Protein AF-A0ABC9Z6A8-F1 (afdb_monomer)

Mean predicted aligned error: 6.24 Å

InterPro domains:
  IPR003514 Microviridae F protein [PF02305] (2-84)
  IPR016184 Capsid/spike protein, ssDNA virus [SSF88645] (2-84)
  IPR037002 Microviridae F protein superfamily [G3DSA:2.60.169.10] (1-84)

Radius of gyration: 19.2 Å; Cα contacts (8 Å, |Δi|>4): 12; chains: 1; bounding box: 43×31×54 Å

Foldseek 3Di:
DDPPPPVDDDDDDDPDDDFDDDDDPPDDDDGDDDDDDPPDDDDDDDDDDDDDDDDPDDDPDDDDDDDDDDDDPVCNVCPCVVVD

Structure (mmCIF, N/CA/C/O backbone):
data_AF-A0ABC9Z6A8-F1
#
_entry.id   AF-A0ABC9Z6A8-F1
#
loop_
_atom_site.group_PDB
_atom_site.id
_atom_site.type_symbol
_atom_site.label_atom_id
_atom_site.label_alt_id
_atom_site.label_comp_id
_atom_site.label_asym_id
_atom_site.label_entity_id
_atom_site.label_seq_id
_atom_site.pdbx_PDB_ins_code
_atom_site.Cartn_x
_atom_site.Cartn_y
_atom_site.Cartn_z
_atom_site.occupancy
_atom_site.B_iso_or_equiv
_atom_site.auth_seq_id
_atom_site.auth_comp_id
_atom_site.auth_asym_id
_atom_site.auth_atom_id
_atom_site.pdbx_PDB_model_num
ATOM 1 N N . MET A 1 1 ? 0.751 -7.158 -29.381 1.00 38.09 1 MET A N 1
ATOM 2 C CA . MET A 1 1 ? 1.647 -7.086 -28.208 1.00 38.09 1 MET A CA 1
ATOM 3 C C . MET A 1 1 ? 2.901 -7.870 -28.545 1.00 38.09 1 MET A C 1
ATOM 5 O O . MET A 1 1 ? 2.790 -9.050 -28.842 1.00 38.09 1 MET A O 1
ATOM 9 N N . SER A 1 2 ? 4.055 -7.213 -28.644 1.00 48.88 2 SER A N 1
ATOM 10 C CA . SER A 1 2 ? 5.313 -7.867 -29.013 1.00 48.88 2 SER A CA 1
ATOM 11 C C . SER A 1 2 ? 5.902 -8.582 -27.797 1.00 48.88 2 SER A C 1
ATOM 13 O O . SER A 1 2 ? 6.449 -7.933 -26.907 1.00 48.88 2 SER A O 1
ATOM 15 N N . ASN A 1 3 ? 5.796 -9.912 -27.769 1.00 54.81 3 ASN A N 1
ATOM 16 C CA . ASN A 1 3 ? 6.572 -10.758 -26.866 1.00 54.81 3 ASN A CA 1
ATOM 17 C C . ASN A 1 3 ? 8.038 -10.718 -27.306 1.00 54.81 3 ASN A C 1
ATOM 19 O O . ASN A 1 3 ? 8.476 -11.531 -28.118 1.00 54.81 3 ASN A O 1
ATOM 23 N N . ILE A 1 4 ? 8.805 -9.774 -26.767 1.00 61.00 4 ILE A N 1
ATOM 24 C CA . ILE A 1 4 ? 10.257 -9.925 -26.721 1.00 61.00 4 ILE A CA 1
ATOM 25 C C . ILE A 1 4 ? 10.513 -10.976 -25.638 1.00 61.00 4 ILE A C 1
ATOM 27 O O . ILE A 1 4 ? 10.628 -10.660 -24.456 1.00 61.00 4 ILE A O 1
ATOM 31 N N . GLN A 1 5 ? 10.518 -12.250 -26.034 1.00 58.25 5 GLN A N 1
ATOM 32 C CA . GLN A 1 5 ? 11.091 -13.311 -25.216 1.00 58.25 5 GLN A CA 1
ATOM 33 C C . GLN A 1 5 ? 12.602 -13.079 -25.194 1.00 58.25 5 GLN A C 1
ATOM 35 O O . GLN A 1 5 ? 13.325 -13.511 -26.090 1.00 58.25 5 GLN A O 1
ATOM 40 N N . THR A 1 6 ? 13.091 -12.349 -24.193 1.00 63.06 6 THR A N 1
ATOM 41 C CA . THR A 1 6 ? 14.498 -12.457 -23.820 1.00 63.06 6 THR A CA 1
ATOM 42 C C . THR A 1 6 ? 14.706 -13.901 -23.376 1.00 63.06 6 THR A C 1
ATOM 44 O O . THR A 1 6 ? 14.052 -14.362 -22.447 1.00 63.06 6 THR A O 1
ATOM 47 N N . GLY A 1 7 ? 15.559 -14.647 -24.080 1.00 60.09 7 GLY A N 1
ATOM 48 C CA . GLY A 1 7 ? 15.828 -16.071 -23.832 1.00 60.09 7 GLY A CA 1
ATOM 49 C C . GLY A 1 7 ? 16.548 -16.374 -22.510 1.00 60.09 7 GLY A C 1
ATOM 50 O O . GLY A 1 7 ? 17.270 -17.361 -22.434 1.00 60.09 7 GLY A O 1
ATOM 51 N N . ALA A 1 8 ? 16.401 -15.512 -21.501 1.00 70.50 8 ALA A N 1
ATOM 52 C CA . ALA A 1 8 ? 16.929 -15.700 -20.161 1.00 70.50 8 ALA A CA 1
ATOM 53 C C . ALA A 1 8 ? 15.889 -16.422 -19.295 1.00 70.50 8 ALA A C 1
ATOM 55 O O . ALA A 1 8 ? 14.706 -16.072 -19.297 1.00 70.50 8 ALA A O 1
ATOM 56 N N . GLU A 1 9 ? 16.343 -17.426 -18.552 1.00 81.69 9 GLU A N 1
ATOM 57 C CA . GLU A 1 9 ? 15.530 -18.128 -17.565 1.00 81.69 9 GLU A CA 1
ATOM 58 C C . GLU A 1 9 ? 15.020 -17.137 -16.507 1.00 81.69 9 GLU A C 1
ATOM 60 O O . GLU A 1 9 ? 15.791 -16.366 -15.932 1.00 81.69 9 GLU A O 1
ATOM 65 N N . ARG A 1 10 ? 13.703 -17.121 -16.279 1.00 86.50 10 ARG A N 1
ATOM 66 C CA . ARG A 1 10 ? 13.072 -16.287 -15.253 1.00 86.50 10 ARG A CA 1
ATOM 67 C C . ARG A 1 10 ? 12.962 -17.095 -13.971 1.00 86.50 10 ARG A C 1
ATOM 69 O O . ARG A 1 10 ? 12.241 -18.088 -13.942 1.00 86.50 10 ARG A O 1
ATOM 76 N N . MET A 1 11 ? 13.642 -16.649 -12.921 1.00 91.44 11 MET A N 1
ATOM 77 C CA . MET A 1 11 ? 13.547 -17.261 -11.599 1.00 91.44 11 MET A CA 1
ATOM 78 C C . MET A 1 11 ? 12.630 -16.434 -10.690 1.00 91.44 11 MET A C 1
ATOM 80 O O . MET A 1 11 ? 12.700 -15.204 -10.724 1.00 91.44 11 MET A O 1
ATOM 84 N N . PRO A 1 12 ? 11.766 -17.074 -9.883 1.00 94.19 12 PRO A N 1
ATOM 85 C CA . PRO A 1 12 ? 10.970 -16.361 -8.897 1.00 94.19 12 PRO A CA 1
ATOM 86 C C . PRO A 1 12 ? 11.866 -15.848 -7.764 1.00 94.19 12 PRO A C 1
ATOM 88 O O . PRO A 1 12 ? 12.737 -16.562 -7.266 1.00 94.19 12 PRO A O 1
ATOM 91 N N . HIS A 1 13 ? 11.614 -14.613 -7.337 1.00 94.19 13 HIS A N 1
ATOM 92 C CA . HIS A 1 13 ? 12.251 -14.004 -6.174 1.00 94.19 13 HIS A CA 1
ATOM 93 C C . HIS A 1 13 ? 11.196 -13.774 -5.091 1.00 94.19 13 HIS A C 1
ATOM 95 O O . HIS A 1 13 ? 10.238 -13.038 -5.316 1.00 94.19 13 HIS A O 1
ATOM 101 N N . ASP A 1 14 ? 11.367 -14.403 -3.926 1.00 96.44 14 ASP A N 1
ATOM 102 C CA . ASP A 1 14 ? 10.491 -14.181 -2.774 1.00 96.44 14 ASP A CA 1
ATOM 103 C C . ASP A 1 14 ? 10.896 -12.896 -2.041 1.00 96.44 14 ASP A C 1
ATOM 105 O O . ASP A 1 14 ? 12.014 -12.773 -1.535 1.00 96.44 14 ASP A O 1
ATOM 109 N N . LEU A 1 15 ? 9.975 -11.933 -2.014 1.00 96.81 15 LEU A N 1
ATOM 110 C CA . LEU A 1 15 ? 10.127 -10.624 -1.371 1.00 96.81 15 LEU A CA 1
ATOM 111 C C . LEU A 1 15 ? 9.131 -10.438 -0.210 1.00 96.81 15 LEU A C 1
ATOM 113 O O . LEU A 1 15 ? 8.848 -9.308 0.212 1.00 96.81 15 LEU A O 1
ATOM 117 N N . SER A 1 16 ? 8.573 -11.541 0.295 1.00 97.38 16 SER A N 1
ATOM 118 C CA . SER A 1 16 ? 7.599 -11.540 1.385 1.00 97.38 16 SER A CA 1
ATOM 119 C C . SER A 1 16 ? 8.177 -10.910 2.650 1.00 97.38 16 SER A C 1
ATOM 121 O O . SER A 1 16 ? 9.315 -11.162 3.045 1.00 97.38 16 SER A O 1
ATOM 123 N N . HIS A 1 17 ? 7.374 -10.082 3.315 1.00 96.31 17 HIS A N 1
ATOM 124 C CA . HIS A 1 17 ? 7.758 -9.420 4.558 1.00 96.31 17 HIS A CA 1
ATOM 125 C C . HIS A 1 17 ? 6.530 -9.098 5.416 1.00 96.31 17 HIS A C 1
ATOM 127 O O . HIS A 1 17 ? 5.401 -9.059 4.932 1.00 96.31 17 HIS A O 1
ATOM 133 N N . LEU A 1 18 ? 6.761 -8.848 6.708 1.00 96.88 18 LEU A N 1
ATOM 134 C CA . LEU A 1 18 ? 5.728 -8.401 7.643 1.00 96.88 18 LEU A CA 1
ATOM 135 C C . LEU A 1 18 ? 5.745 -6.875 7.782 1.00 96.88 18 LEU A C 1
ATOM 137 O O . LEU A 1 18 ? 6.812 -6.267 7.857 1.00 96.88 18 LEU A O 1
ATOM 141 N N . GLY A 1 19 ? 4.559 -6.271 7.881 1.00 94.69 19 GLY A N 1
ATOM 142 C CA . GLY A 1 19 ? 4.376 -4.843 8.142 1.00 94.69 19 GLY A CA 1
ATOM 143 C C . GLY A 1 19 ? 3.611 -4.601 9.442 1.00 94.69 19 GLY A C 1
ATOM 144 O O . GLY A 1 19 ? 2.500 -5.097 9.614 1.00 94.69 19 GLY A O 1
ATOM 145 N N . PHE A 1 20 ? 4.184 -3.806 10.347 1.00 96.88 20 PHE A N 1
ATOM 146 C CA . PHE A 1 20 ? 3.517 -3.335 11.564 1.00 96.88 20 PHE A CA 1
ATOM 147 C C . PHE A 1 20 ? 3.433 -1.815 11.517 1.00 96.88 20 PHE A C 1
ATOM 149 O O . PHE A 1 20 ? 4.449 -1.127 11.584 1.00 96.88 20 PHE A O 1
ATOM 156 N N . LEU A 1 21 ? 2.216 -1.297 11.365 1.00 95.88 21 LEU A N 1
ATOM 157 C CA . LEU A 1 21 ? 1.979 0.109 11.057 1.00 95.88 21 LEU A CA 1
ATOM 158 C C . LEU A 1 21 ? 0.970 0.720 12.021 1.00 95.88 21 LEU A C 1
ATOM 160 O O . LEU A 1 21 ? 0.037 0.064 12.483 1.00 95.88 21 LEU A O 1
ATOM 164 N N . ALA A 1 22 ? 1.143 2.012 12.272 1.00 95.75 22 ALA A N 1
ATOM 165 C CA . ALA A 1 22 ? 0.175 2.858 12.947 1.00 95.75 22 ALA A CA 1
ATOM 166 C C . ALA A 1 22 ? 0.076 4.184 12.189 1.00 95.75 22 ALA A C 1
ATOM 168 O O . ALA A 1 22 ? 1.066 4.688 11.661 1.00 95.75 22 ALA A O 1
ATOM 169 N N . GLY A 1 23 ? -1.125 4.747 12.137 1.00 95.06 23 GLY A N 1
ATOM 170 C CA . GLY A 1 23 ? -1.402 5.967 11.392 1.00 95.06 23 GLY A CA 1
ATOM 171 C C . GLY A 1 23 ? -2.520 6.779 12.026 1.00 95.06 23 GLY A C 1
ATOM 172 O O . GLY A 1 23 ? -3.035 6.448 13.094 1.00 95.06 23 GLY A O 1
ATOM 173 N N . GLN A 1 24 ? -2.886 7.864 11.353 1.00 95.25 24 GLN A N 1
ATOM 174 C CA . GLN A 1 24 ? -3.987 8.734 1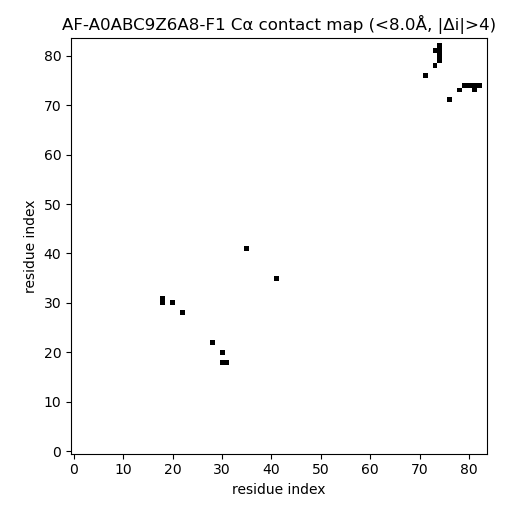1.754 1.00 95.25 24 GLN A CA 1
ATOM 175 C C . GLN A 1 24 ? -5.142 8.609 10.760 1.00 95.25 24 GLN A C 1
ATOM 177 O O . GLN A 1 24 ? -4.918 8.442 9.563 1.00 95.25 24 GLN A O 1
ATOM 182 N N . ILE A 1 25 ? -6.376 8.738 11.252 1.00 94.50 25 ILE A N 1
ATOM 183 C CA . ILE A 1 25 ? -7.569 8.796 10.399 1.00 94.50 25 ILE A CA 1
ATOM 184 C C . ILE A 1 25 ? -7.501 10.041 9.504 1.00 94.50 25 ILE A C 1
ATOM 186 O O . ILE A 1 25 ? -7.059 11.106 9.938 1.00 94.50 25 ILE A O 1
ATOM 190 N N . GLY A 1 26 ? -7.952 9.900 8.255 1.00 95.69 26 GLY A N 1
ATOM 191 C CA . GLY A 1 26 ? -8.012 10.997 7.286 1.00 95.69 26 GLY A CA 1
ATOM 192 C C . GLY A 1 26 ? -6.668 11.346 6.642 1.00 95.69 26 GLY A C 1
ATOM 193 O O . GLY A 1 26 ? -6.564 12.379 5.985 1.00 95.69 26 GLY A O 1
ATOM 194 N N . ARG A 1 27 ? -5.636 10.510 6.820 1.00 96.75 27 ARG A N 1
ATOM 195 C CA . ARG A 1 27 ? -4.344 10.645 6.137 1.00 96.75 27 ARG A CA 1
ATOM 196 C C . ARG A 1 27 ? -4.017 9.378 5.361 1.00 96.75 27 ARG A C 1
ATOM 198 O O . ARG A 1 27 ? -4.212 8.276 5.864 1.00 96.75 27 ARG A O 1
ATOM 205 N N . LEU A 1 28 ? -3.470 9.554 4.160 1.00 96.50 28 LEU A N 1
ATOM 206 C C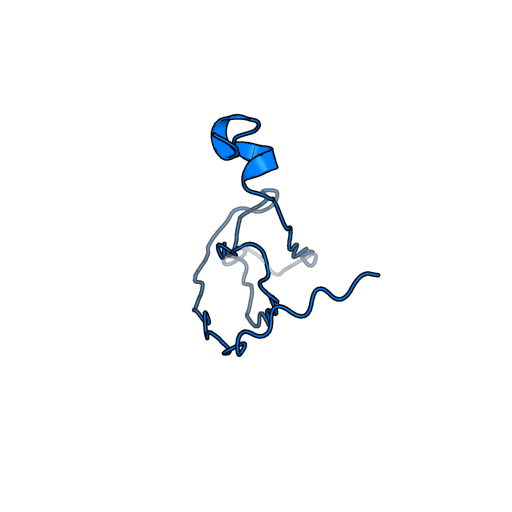A . LEU A 1 28 ? -2.907 8.453 3.389 1.00 96.50 28 LEU A CA 1
ATOM 207 C C . LEU A 1 28 ? -1.552 8.057 3.988 1.00 96.50 28 LEU A C 1
ATOM 209 O O . LEU A 1 28 ? -0.724 8.923 4.275 1.00 96.50 28 LEU A O 1
ATOM 213 N N . ILE A 1 29 ? -1.335 6.756 4.165 1.00 97.12 29 ILE A N 1
ATOM 214 C CA . ILE A 1 29 ? -0.065 6.190 4.624 1.00 97.12 29 ILE A CA 1
ATOM 215 C C . ILE A 1 29 ? 0.419 5.141 3.622 1.00 97.12 29 ILE A C 1
ATOM 217 O O . ILE A 1 29 ? -0.384 4.396 3.064 1.00 97.12 29 ILE A O 1
ATOM 221 N N . THR A 1 30 ? 1.731 5.069 3.405 1.00 96.38 30 THR A N 1
ATOM 222 C CA . THR A 1 30 ? 2.343 3.999 2.609 1.00 96.38 30 THR A CA 1
ATOM 223 C C . THR A 1 30 ? 2.527 2.767 3.486 1.00 96.38 30 THR A C 1
ATOM 225 O O . THR A 1 30 ? 3.160 2.855 4.536 1.00 96.38 30 THR A O 1
ATOM 228 N N . ILE A 1 31 ? 1.974 1.628 3.060 1.00 95.75 31 ILE A N 1
ATOM 229 C CA . ILE A 1 31 ? 2.065 0.363 3.806 1.00 95.75 31 ILE A CA 1
ATOM 230 C C . ILE A 1 31 ? 3.385 -0.354 3.520 1.00 95.75 31 ILE A C 1
ATOM 232 O O . ILE A 1 31 ? 4.072 -0.795 4.436 1.00 95.75 31 ILE A O 1
ATOM 236 N N . SER A 1 32 ? 3.735 -0.461 2.243 1.00 96.44 32 SER A N 1
ATOM 237 C CA . SER A 1 32 ? 4.965 -1.085 1.778 1.00 96.44 32 SER A CA 1
ATOM 238 C C . SER A 1 32 ? 5.385 -0.466 0.450 1.00 96.44 32 SER A C 1
ATOM 240 O O . SER A 1 32 ? 4.565 0.123 -0.260 1.00 96.44 32 SER A O 1
ATOM 242 N N . THR A 1 33 ? 6.666 -0.611 0.132 1.00 96.38 33 THR A N 1
ATOM 243 C CA . THR A 1 33 ? 7.251 -0.226 -1.148 1.00 96.38 33 THR A CA 1
ATOM 244 C C . THR A 1 33 ? 8.196 -1.33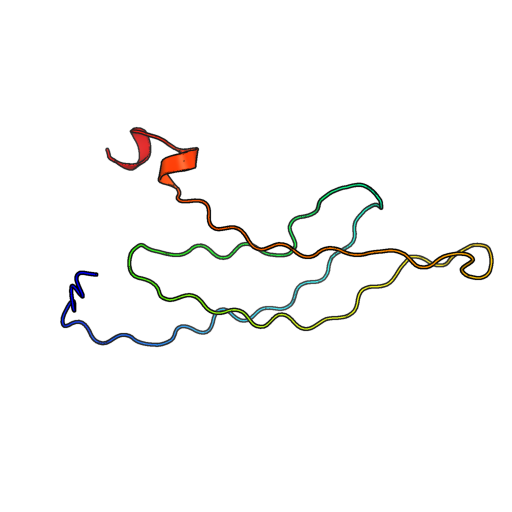4 -1.580 1.00 96.38 33 THR A C 1
ATOM 246 O O . THR A 1 33 ? 9.115 -1.685 -0.840 1.00 96.38 33 THR A O 1
ATOM 249 N N . THR A 1 34 ? 8.015 -1.846 -2.793 1.00 97.12 34 THR A N 1
ATOM 250 C CA . THR A 1 34 ? 8.915 -2.843 -3.376 1.00 97.12 34 THR A CA 1
ATOM 251 C C . THR A 1 34 ? 9.536 -2.267 -4.645 1.00 97.12 34 THR A C 1
ATOM 253 O O . THR A 1 34 ? 8.796 -1.915 -5.567 1.00 97.12 34 THR A O 1
ATOM 256 N N . PRO A 1 35 ? 10.870 -2.107 -4.711 1.00 97.00 35 PRO A N 1
ATOM 257 C CA . PRO A 1 35 ? 11.522 -1.698 -5.946 1.00 97.00 35 PRO A CA 1
ATOM 258 C C . PRO A 1 35 ? 11.432 -2.837 -6.966 1.00 97.00 35 PRO A C 1
ATOM 260 O O . PRO A 1 35 ? 11.648 -3.997 -6.626 1.00 97.00 35 PRO A O 1
ATOM 263 N N . VAL A 1 36 ? 11.135 -2.493 -8.217 1.00 96.19 36 VAL A N 1
ATOM 264 C CA . VAL A 1 36 ? 11.081 -3.437 -9.341 1.00 96.19 36 VAL A CA 1
ATOM 265 C C . VAL A 1 36 ? 11.990 -2.957 -10.464 1.00 96.19 36 VAL A C 1
ATOM 267 O O . VAL A 1 36 ? 12.208 -1.750 -10.628 1.00 96.19 36 VAL A O 1
ATOM 270 N N . ILE A 1 37 ? 12.516 -3.894 -11.244 1.00 95.25 37 ILE A N 1
ATOM 271 C CA . ILE A 1 37 ? 13.403 -3.627 -12.375 1.00 95.25 37 ILE A CA 1
ATOM 272 C C . ILE A 1 37 ? 12.631 -3.844 -13.684 1.00 95.25 37 ILE A C 1
ATOM 274 O O . ILE A 1 37 ? 11.621 -4.546 -13.758 1.00 95.25 37 ILE A O 1
ATOM 278 N N . ALA A 1 38 ? 13.071 -3.169 -14.747 1.00 94.31 38 ALA A N 1
ATOM 279 C CA . ALA A 1 38 ? 12.474 -3.320 -16.065 1.00 94.31 38 ALA A CA 1
ATOM 280 C C . ALA A 1 38 ? 12.522 -4.787 -16.525 1.00 94.31 38 ALA A C 1
ATOM 282 O O . ALA A 1 38 ? 13.590 -5.387 -16.610 1.00 94.31 38 ALA A O 1
ATOM 283 N N . GLY A 1 39 ? 11.355 -5.331 -16.873 1.00 92.12 39 GLY A N 1
ATOM 284 C CA . GLY A 1 39 ? 11.202 -6.718 -17.309 1.00 92.12 39 GLY A CA 1
ATOM 285 C C . GLY A 1 39 ? 10.627 -7.649 -16.243 1.00 92.12 39 GLY A C 1
ATOM 286 O O . GLY A 1 39 ? 10.204 -8.750 -16.610 1.00 92.12 39 GLY A O 1
ATOM 287 N N . ASP A 1 40 ? 10.540 -7.216 -14.985 1.00 93.94 40 ASP A N 1
ATOM 288 C CA . ASP A 1 40 ? 9.960 -8.015 -13.907 1.00 93.94 40 ASP A CA 1
ATOM 289 C C . ASP A 1 40 ? 8.458 -8.250 -14.105 1.00 93.94 40 ASP A C 1
ATOM 291 O O . ASP A 1 40 ? 7.720 -7.411 -14.629 1.00 93.94 40 ASP A O 1
ATOM 295 N N . SER A 1 41 ? 8.005 -9.419 -13.660 1.00 94.25 41 SER A N 1
ATOM 296 C CA . SER A 1 41 ? 6.595 -9.695 -13.390 1.00 94.25 41 SER A CA 1
ATOM 297 C C . SER A 1 41 ? 6.409 -9.616 -11.879 1.00 94.25 41 SER A C 1
ATOM 299 O O . SER A 1 41 ? 7.164 -10.252 -11.150 1.00 94.25 41 SER A O 1
ATOM 301 N N . PHE A 1 42 ? 5.445 -8.823 -11.413 1.00 95.50 42 PHE A N 1
ATOM 302 C CA . PHE A 1 42 ? 5.228 -8.576 -9.989 1.00 95.50 42 PHE A CA 1
ATOM 303 C C . PHE A 1 42 ? 3.829 -9.034 -9.574 1.00 95.50 42 PHE A C 1
ATOM 305 O O . PHE A 1 42 ? 2.842 -8.658 -10.208 1.00 95.50 42 PHE A O 1
ATOM 312 N N . GLU A 1 43 ? 3.761 -9.813 -8.498 1.00 95.88 43 GLU A N 1
ATOM 313 C CA . GLU A 1 43 ? 2.532 -10.285 -7.863 1.00 95.88 43 GLU A CA 1
ATOM 314 C C . GLU A 1 43 ? 2.645 -10.063 -6.351 1.00 95.88 43 GLU A C 1
ATOM 316 O O . GLU A 1 43 ? 3.723 -10.204 -5.775 1.00 95.88 43 GLU A O 1
ATOM 321 N N . MET A 1 44 ? 1.536 -9.687 -5.716 1.00 94.94 44 MET A N 1
ATOM 322 C CA . MET A 1 44 ? 1.470 -9.449 -4.279 1.00 94.94 44 MET A CA 1
ATOM 323 C C . MET A 1 44 ? 0.117 -9.908 -3.740 1.00 94.94 44 MET A C 1
ATOM 325 O O . MET A 1 44 ? -0.920 -9.428 -4.196 1.00 94.94 44 MET A O 1
ATOM 329 N N . ASP A 1 45 ? 0.153 -10.771 -2.727 1.00 96.38 45 ASP A N 1
ATOM 330 C CA . ASP A 1 45 ? -0.995 -11.121 -1.892 1.00 96.38 45 ASP A CA 1
ATOM 331 C C . ASP A 1 45 ? -0.762 -10.578 -0.476 1.00 96.38 45 ASP A C 1
ATOM 333 O O . ASP A 1 45 ? 0.189 -10.961 0.209 1.00 96.38 45 ASP A O 1
ATOM 337 N N . ALA A 1 46 ? -1.593 -9.623 -0.061 1.00 94.50 46 ALA A N 1
ATOM 338 C CA . ALA A 1 46 ? -1.457 -8.933 1.214 1.00 94.50 46 ALA A CA 1
ATOM 339 C C . ALA A 1 46 ? -2.609 -9.315 2.145 1.00 94.50 46 ALA A C 1
ATOM 341 O O . ALA A 1 46 ? -3.763 -8.948 1.920 1.00 94.50 46 ALA A O 1
ATOM 342 N N . VAL A 1 47 ? -2.274 -9.991 3.245 1.00 96.44 47 VAL A N 1
ATOM 343 C CA . VAL A 1 47 ? -3.230 -10.407 4.276 1.00 96.44 47 VAL A CA 1
ATOM 344 C C . VAL A 1 47 ? -2.850 -9.784 5.612 1.00 96.44 47 VAL A C 1
ATOM 346 O O . VAL A 1 47 ? -1.695 -9.823 6.035 1.00 96.44 47 VAL A O 1
ATOM 349 N N . GLY A 1 48 ? -3.832 -9.213 6.308 1.00 94.81 48 GLY A N 1
ATOM 350 C CA . GLY A 1 48 ? -3.602 -8.578 7.599 1.00 94.81 48 GLY A CA 1
ATOM 351 C C . GLY A 1 48 ? -4.882 -8.187 8.326 1.00 94.81 48 GLY A C 1
ATOM 352 O O . GLY A 1 48 ? -5.992 -8.429 7.858 1.00 94.81 48 GLY A O 1
ATOM 353 N N . ALA A 1 49 ? -4.711 -7.567 9.493 1.00 96.12 49 ALA A N 1
ATOM 354 C CA . ALA A 1 49 ? -5.801 -7.041 10.303 1.00 96.12 49 ALA A CA 1
ATOM 355 C C . ALA A 1 49 ? -5.543 -5.573 10.647 1.00 96.12 49 ALA A C 1
ATOM 357 O O . ALA A 1 49 ? -4.454 -5.210 11.091 1.00 96.12 49 ALA A O 1
ATOM 358 N N . LEU A 1 50 ? -6.573 -4.744 10.498 1.00 95.12 50 LEU A N 1
ATOM 359 C CA . LEU A 1 50 ? -6.550 -3.338 10.884 1.00 95.12 50 LEU A CA 1
ATOM 360 C C . LEU A 1 50 ? -7.355 -3.151 12.166 1.00 95.12 50 LEU A C 1
ATOM 362 O O . LEU A 1 50 ? -8.424 -3.736 12.336 1.00 95.12 50 LEU A O 1
ATOM 366 N N . ARG A 1 51 ? -6.825 -2.351 13.094 1.00 94.88 51 ARG A N 1
ATOM 367 C CA . ARG A 1 51 ? -7.462 -2.076 14.385 1.00 94.88 51 ARG A CA 1
ATOM 368 C C . ARG A 1 51 ? -7.439 -0.585 14.668 1.00 94.88 51 ARG A C 1
ATOM 370 O O . ARG A 1 51 ? -6.429 0.078 14.448 1.00 94.88 51 ARG A O 1
ATOM 377 N N . LEU A 1 52 ? -8.546 -0.082 15.201 1.00 94.81 52 LEU A N 1
ATOM 378 C CA . LEU A 1 52 ? -8.609 1.258 15.768 1.00 94.81 52 LEU A CA 1
ATOM 379 C C . LEU A 1 52 ? -8.059 1.242 17.195 1.00 94.81 52 LEU A C 1
ATOM 381 O O . LEU A 1 52 ? -8.113 0.226 17.893 1.00 94.81 52 LEU A O 1
ATOM 385 N N . SER A 1 53 ? -7.537 2.385 17.633 1.00 95.38 53 SER A N 1
ATOM 386 C CA . SER A 1 53 ? -7.217 2.582 19.042 1.00 95.38 53 SER A CA 1
ATOM 387 C C . SER A 1 53 ? -8.491 2.473 19.898 1.00 95.38 53 SER A C 1
ATOM 389 O O . SER A 1 53 ? -9.596 2.703 19.393 1.00 95.38 53 SER A O 1
ATOM 391 N N . PRO A 1 54 ? -8.372 2.117 21.191 1.00 95.88 54 PRO A N 1
ATOM 392 C CA . PRO A 1 54 ? -9.530 1.992 22.068 1.00 95.88 54 PRO A CA 1
ATOM 393 C C . PRO A 1 54 ? -10.401 3.254 22.058 1.00 95.88 54 PRO A C 1
ATOM 395 O O . PRO A 1 54 ? -9.922 4.365 22.303 1.00 95.88 54 PRO A O 1
ATOM 398 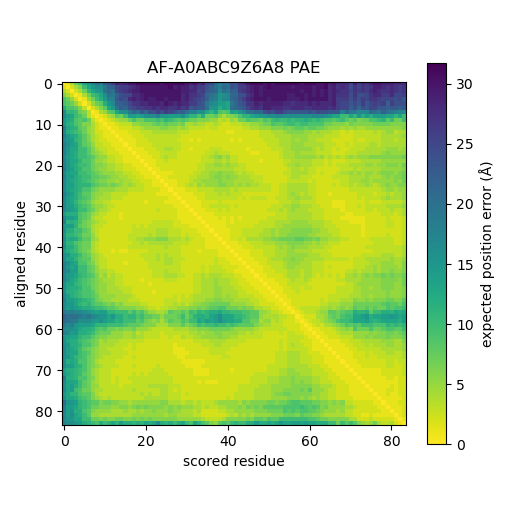N N . LEU A 1 55 ? -11.695 3.079 21.788 1.00 94.88 55 LEU A N 1
ATOM 399 C CA . LEU A 1 55 ? -12.668 4.165 21.787 1.00 94.88 55 LEU A CA 1
ATOM 400 C C . LEU A 1 55 ? -13.189 4.418 23.206 1.00 94.88 55 LEU A C 1
ATOM 402 O O . LEU A 1 55 ? -13.303 3.510 24.024 1.00 94.88 55 LEU A O 1
ATOM 406 N N . ARG A 1 56 ? -13.567 5.668 23.499 1.00 95.69 56 A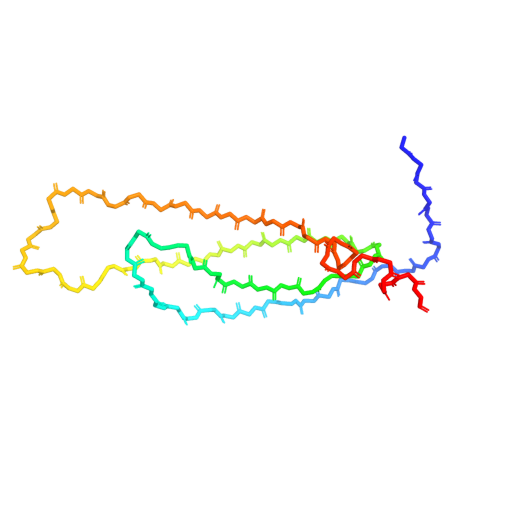RG A N 1
ATOM 407 C CA . ARG A 1 56 ? -14.140 6.046 24.808 1.00 95.69 56 ARG A CA 1
ATOM 408 C C . ARG A 1 56 ? -15.544 5.472 25.051 1.00 95.69 56 ARG A C 1
ATOM 410 O O . ARG A 1 56 ? -16.026 5.502 26.177 1.00 95.69 56 ARG A O 1
ATOM 417 N N . ARG A 1 57 ? -16.224 5.040 23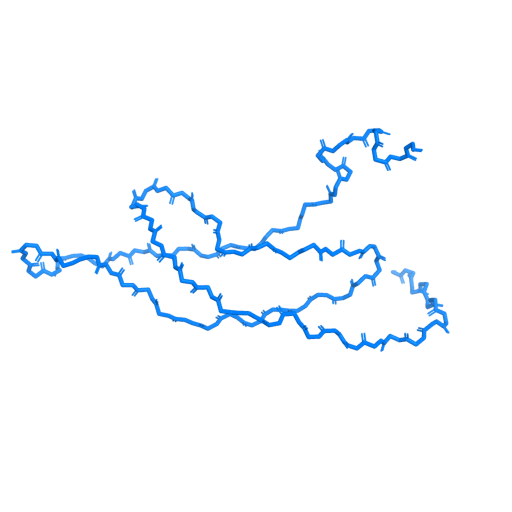.988 1.00 94.06 57 ARG A N 1
ATOM 418 C CA . ARG A 1 57 ? -17.588 4.489 23.946 1.00 94.06 57 ARG A CA 1
ATOM 419 C C . ARG A 1 57 ? -17.637 3.406 22.862 1.00 94.06 57 ARG A C 1
ATOM 421 O O . ARG A 1 57 ? -16.673 3.259 22.115 1.00 94.06 57 ARG A O 1
ATOM 428 N N . GLY A 1 58 ? -18.751 2.681 22.763 1.00 91.19 58 GLY A N 1
ATOM 429 C CA . GLY A 1 58 ? -18.980 1.742 21.662 1.00 91.19 58 GLY A CA 1
ATOM 430 C C . GLY A 1 58 ? -18.863 2.414 20.289 1.00 91.19 58 GLY A C 1
ATOM 431 O O . GLY A 1 58 ? -19.108 3.617 20.156 1.00 91.19 58 GLY A O 1
ATOM 432 N N . LEU A 1 59 ? -18.469 1.633 19.281 1.00 90.38 59 LEU A N 1
ATOM 433 C CA . 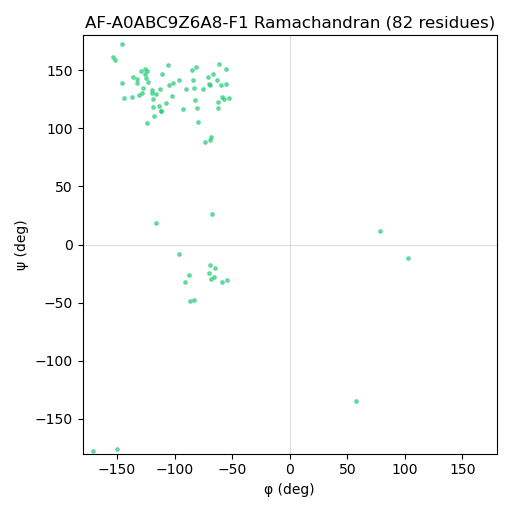LEU A 1 59 ? -18.416 2.089 17.895 1.00 90.38 59 LEU A CA 1
ATOM 434 C C . LEU A 1 59 ? -19.832 2.464 17.444 1.00 90.38 59 LEU A C 1
ATOM 436 O O . LEU A 1 59 ? -20.746 1.651 17.536 1.00 90.38 59 LEU A O 1
ATOM 440 N N . ALA A 1 60 ? -20.014 3.707 17.005 1.00 93.81 60 ALA A N 1
ATOM 441 C CA . ALA A 1 60 ? -21.311 4.185 16.532 1.00 93.81 60 ALA A CA 1
ATOM 442 C C . ALA A 1 60 ? -21.488 3.987 15.020 1.00 93.81 60 ALA A C 1
ATOM 444 O O . ALA A 1 60 ? -22.607 3.804 14.555 1.00 93.81 60 ALA A O 1
ATOM 445 N N . ILE A 1 61 ? -20.390 4.074 14.264 1.00 94.69 61 ILE A N 1
ATOM 446 C CA . ILE A 1 61 ? -20.347 3.986 12.802 1.00 94.69 61 ILE A CA 1
ATOM 447 C C . ILE A 1 61 ? -19.042 3.285 12.422 1.00 94.69 61 ILE A C 1
ATOM 449 O O . ILE A 1 61 ? -18.001 3.579 13.016 1.00 94.69 61 ILE A O 1
ATOM 453 N N . ASP A 1 62 ? -19.098 2.397 11.433 1.00 94.12 62 ASP A N 1
ATOM 454 C CA . ASP A 1 62 ? -17.928 1.687 10.922 1.00 94.12 62 ASP A CA 1
ATOM 455 C C . ASP A 1 62 ? -16.998 2.613 10.127 1.00 94.12 62 ASP A C 1
ATOM 457 O O . ASP A 1 62 ? -17.433 3.512 9.405 1.00 94.12 62 ASP A O 1
ATOM 461 N N . SER A 1 63 ? -15.689 2.385 10.243 1.00 93.12 63 SER A N 1
ATOM 462 C CA . SER A 1 63 ? -14.695 3.067 9.415 1.00 93.12 63 SER A CA 1
ATOM 463 C C . SER A 1 63 ? -14.548 2.369 8.067 1.00 93.12 63 SER A C 1
ATOM 465 O O . SER A 1 63 ? -14.362 1.153 8.026 1.00 93.12 63 SER A O 1
ATOM 467 N N . THR A 1 64 ? -14.525 3.137 6.982 1.00 94.56 64 THR A N 1
ATOM 468 C CA . THR A 1 64 ? -14.134 2.642 5.660 1.00 94.56 64 THR A CA 1
ATOM 469 C C . THR A 1 64 ? -12.615 2.664 5.518 1.00 94.56 64 THR A C 1
ATOM 471 O O . THR A 1 64 ? -11.950 3.591 5.987 1.00 94.56 64 THR A O 1
ATOM 474 N N . VAL A 1 65 ? -12.061 1.642 4.873 1.00 94.75 65 VAL A N 1
ATOM 475 C CA . VAL A 1 65 ? -10.633 1.551 4.567 1.00 94.75 65 VAL A CA 1
ATOM 476 C C . VAL A 1 65 ? -10.480 1.264 3.085 1.00 94.75 65 VAL A C 1
ATOM 478 O O . VAL A 1 65 ? -11.061 0.305 2.586 1.00 94.75 65 VAL A O 1
ATOM 481 N N . ASP A 1 66 ? -9.636 2.050 2.425 1.00 96.75 66 ASP A N 1
ATOM 482 C CA . ASP A 1 66 ? -9.241 1.839 1.041 1.00 96.75 66 ASP A CA 1
ATOM 483 C C . ASP A 1 66 ? -7.756 1.469 0.978 1.00 96.75 66 ASP A C 1
ATOM 485 O O . ASP A 1 66 ? -6.912 2.103 1.620 1.00 96.75 66 ASP A O 1
ATOM 489 N N . ILE A 1 67 ? -7.436 0.435 0.203 1.00 95.88 67 ILE A N 1
ATOM 490 C CA . ILE A 1 67 ? -6.066 -0.028 -0.031 1.00 95.88 67 ILE A CA 1
ATOM 491 C C . ILE A 1 67 ? -5.765 0.161 -1.511 1.00 95.88 67 ILE A C 1
ATOM 493 O O . ILE A 1 67 ? -6.526 -0.278 -2.371 1.00 95.88 67 ILE A O 1
ATOM 497 N N . PHE A 1 68 ? -4.638 0.806 -1.801 1.00 96.62 68 PHE A N 1
ATOM 498 C CA . PHE A 1 68 ? -4.218 1.104 -3.163 1.00 96.62 68 PHE A CA 1
ATOM 499 C C . PHE A 1 68 ? -2.828 0.545 -3.441 1.00 96.62 68 PHE A C 1
ATOM 501 O O . PHE A 1 68 ? -1.966 0.494 -2.563 1.00 96.62 68 PHE A O 1
ATOM 508 N N . THR A 1 69 ? -2.593 0.180 -4.696 1.00 96.69 69 THR A N 1
ATOM 509 C CA . THR A 1 69 ? -1.276 -0.208 -5.200 1.00 96.69 69 THR A CA 1
ATOM 510 C C . THR A 1 69 ? -1.018 0.558 -6.485 1.00 96.69 69 THR A C 1
ATOM 512 O O . THR A 1 69 ? -1.854 0.576 -7.386 1.00 96.69 69 THR A O 1
ATOM 515 N N . PHE A 1 70 ? 0.134 1.219 -6.555 1.00 97.38 70 PHE A N 1
ATOM 516 C CA . PHE A 1 70 ? 0.520 2.049 -7.688 1.00 97.38 70 PHE A CA 1
ATOM 517 C C . PHE A 1 70 ? 1.882 1.615 -8.213 1.00 97.38 70 PHE A C 1
ATOM 519 O O . PHE A 1 70 ? 2.761 1.236 -7.443 1.00 97.38 70 PHE A O 1
ATOM 526 N N . TYR A 1 71 ? 2.068 1.742 -9.523 1.00 97.19 71 TYR A N 1
ATOM 527 C CA . TYR A 1 71 ? 3.365 1.602 -10.167 1.00 97.19 71 TYR A CA 1
ATOM 528 C C . TYR A 1 71 ? 3.857 2.976 -10.619 1.00 97.19 71 TYR A C 1
ATOM 530 O O . TYR A 1 71 ? 3.190 3.658 -11.400 1.00 97.19 71 TYR A O 1
ATOM 538 N N . VAL A 1 72 ? 5.028 3.382 -10.126 1.00 97.62 72 VAL A N 1
ATOM 539 C CA . VAL A 1 72 ? 5.665 4.654 -10.484 1.00 97.62 72 VAL A CA 1
ATOM 540 C C . VAL A 1 72 ? 7.063 4.362 -11.029 1.00 97.62 72 VAL A C 1
ATOM 542 O O . VAL A 1 72 ? 7.970 4.070 -10.250 1.00 97.62 72 VAL A O 1
ATOM 545 N N . PRO A 1 73 ? 7.274 4.438 -12.356 1.00 97.44 73 PRO A N 1
ATOM 546 C CA . PRO A 1 73 ? 8.603 4.329 -12.939 1.00 97.44 73 PRO A CA 1
ATOM 547 C C . PRO A 1 73 ? 9.556 5.364 -12.338 1.00 97.44 73 PRO A C 1
ATOM 549 O O . PRO A 1 73 ? 9.209 6.542 -12.249 1.00 97.44 73 PRO A O 1
ATOM 552 N N . HIS A 1 74 ? 10.797 4.977 -12.036 1.00 97.69 74 HIS A N 1
ATOM 553 C CA . HIS A 1 74 ? 11.831 5.929 -11.602 1.00 97.69 74 HIS A CA 1
ATOM 554 C C . HIS A 1 74 ? 12.022 7.086 -12.593 1.00 97.69 74 HIS A C 1
ATOM 556 O O . HIS A 1 74 ? 12.272 8.216 -12.181 1.00 97.69 74 HIS A O 1
ATOM 562 N N . ARG A 1 75 ? 11.798 6.847 -13.892 1.00 96.81 75 ARG A N 1
ATOM 563 C CA . ARG A 1 75 ? 11.792 7.900 -14.916 1.00 96.81 75 ARG A CA 1
ATOM 564 C C . ARG A 1 75 ? 10.748 8.998 -14.658 1.00 96.81 75 ARG A C 1
ATOM 566 O O . ARG A 1 75 ? 11.008 10.141 -15.006 1.00 96.81 75 ARG A O 1
ATOM 573 N N . HIS A 1 76 ? 9.593 8.702 -14.052 1.00 97.25 76 HIS A N 1
ATOM 574 C CA . HIS A 1 76 ? 8.601 9.734 -13.704 1.00 97.25 76 HIS A CA 1
ATOM 575 C C . HIS A 1 76 ? 9.103 10.662 -12.590 1.00 97.25 76 HIS A C 1
ATOM 577 O O . HIS A 1 76 ? 8.714 11.824 -12.547 1.00 97.25 76 HIS A O 1
ATOM 583 N N . VAL A 1 77 ? 9.960 10.152 -11.702 1.00 97.44 77 VAL A N 1
ATOM 584 C CA . VAL A 1 77 ? 10.508 10.906 -10.566 1.00 97.44 77 VAL A CA 1
ATOM 585 C C . VAL A 1 77 ? 11.758 11.682 -10.977 1.00 97.44 77 VAL A C 1
ATOM 587 O O . VAL A 1 77 ? 11.863 12.873 -10.704 1.00 97.44 77 VAL A O 1
ATOM 590 N N . TYR A 1 78 ? 12.699 11.020 -11.651 1.00 97.44 78 TYR A N 1
ATOM 591 C CA . TYR A 1 78 ? 14.012 11.588 -11.977 1.00 97.44 78 TYR A CA 1
ATOM 592 C C . TYR A 1 78 ? 14.098 12.186 -13.392 1.00 97.44 78 TYR A C 1
ATOM 594 O O . TYR A 1 78 ? 15.091 12.828 -13.733 1.00 97.44 78 TYR A O 1
ATOM 602 N N . GLY A 1 79 ? 13.081 11.999 -14.238 1.00 96.12 79 GLY A N 1
ATOM 603 C CA . GLY A 1 79 ? 13.044 12.550 -15.593 1.00 96.12 79 GLY A CA 1
ATOM 604 C C . GLY A 1 79 ? 14.236 12.111 -16.449 1.00 96.12 79 GLY A C 1
ATOM 605 O O . GLY A 1 79 ? 14.626 10.943 -16.451 1.00 96.12 79 GLY A O 1
ATOM 606 N N . GLU A 1 80 ? 14.835 13.064 -17.163 1.00 96.44 80 GLU A N 1
ATOM 607 C CA . GLU A 1 80 ? 15.999 12.835 -18.033 1.00 96.44 80 GLU A CA 1
ATOM 608 C C . GLU A 1 80 ? 17.260 12.409 -17.268 1.00 96.44 80 GLU A C 1
ATOM 610 O O . GLU A 1 80 ? 18.154 11.806 -17.858 1.00 96.44 80 GLU A O 1
ATOM 615 N N . GLN A 1 81 ? 17.345 12.673 -15.958 1.00 97.19 81 GLN A N 1
ATOM 616 C CA . GLN A 1 81 ? 18.475 12.213 -15.146 1.00 97.19 81 GLN A CA 1
ATOM 617 C C . GLN A 1 81 ? 18.518 10.685 -15.040 1.00 97.19 81 GLN A C 1
ATOM 619 O O . GLN A 1 81 ? 19.594 10.128 -14.899 1.00 97.19 81 GLN A O 1
ATOM 624 N N . TRP A 1 82 ? 17.375 10.002 -15.136 1.00 96.19 82 TRP A N 1
ATOM 625 C CA . TRP A 1 82 ? 17.336 8.536 -15.117 1.00 96.19 82 TRP A CA 1
ATOM 626 C C . TRP A 1 82 ? 17.919 7.899 -16.385 1.00 96.19 82 TRP A C 1
ATOM 628 O O . TRP A 1 82 ? 18.307 6.737 -16.373 1.00 96.19 82 TRP A O 1
ATOM 638 N N . ILE A 1 83 ? 17.909 8.634 -17.499 1.00 94.56 83 ILE A N 1
ATOM 639 C CA . ILE A 1 83 ? 18.313 8.118 -18.813 1.00 94.56 83 ILE A CA 1
ATOM 640 C C . ILE A 1 83 ? 19.824 8.277 -19.032 1.00 94.56 83 ILE A C 1
ATOM 642 O O . ILE A 1 83 ? 20.401 7.540 -19.828 1.00 94.56 83 ILE A O 1
ATOM 646 N N . LYS A 1 84 ? 20.438 9.255 -18.360 1.00 88.50 84 LYS A N 1
ATOM 647 C CA . LYS A 1 84 ? 21.869 9.561 -18.448 1.00 88.50 84 LYS A CA 1
A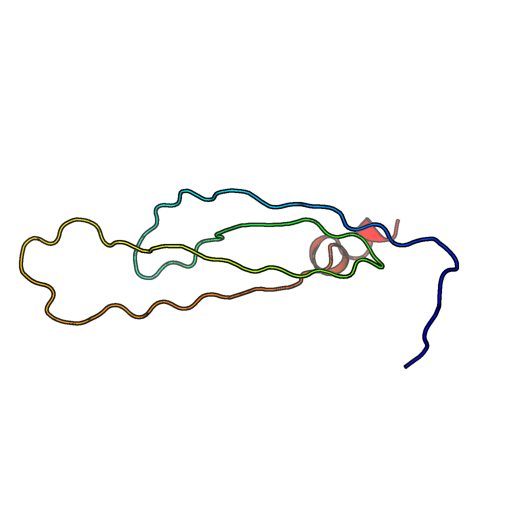TOM 648 C C . LYS A 1 84 ? 22.690 8.638 -17.562 1.00 88.50 84 LYS A C 1
ATOM 650 O O . LYS A 1 84 ? 23.772 8.238 -18.038 1.00 88.50 84 LYS A O 1
#

Solvent-accessible surface area (backbone atoms only — not comparable to full-atom values): 6817 Å² total; per-residue (Å²): 134,86,81,78,74,67,93,64,90,85,77,90,78,92,80,85,79,89,80,90,85,85,87,59,90,99,58,92,77,85,83,80,84,79,92,81,61,94,87,67,87,89,86,86,86,90,84,87,84,88,80,78,76,91,64,100,59,82,86,88,72,86,84,88,84,87,88,86,87,84,88,77,61,65,49,78,78,50,43,72,68,65,77,109

Sequence (84 aa):
MSNIQTGAERMPHDLSHLGFLAGQIGRLITISTTPVIAGDSFE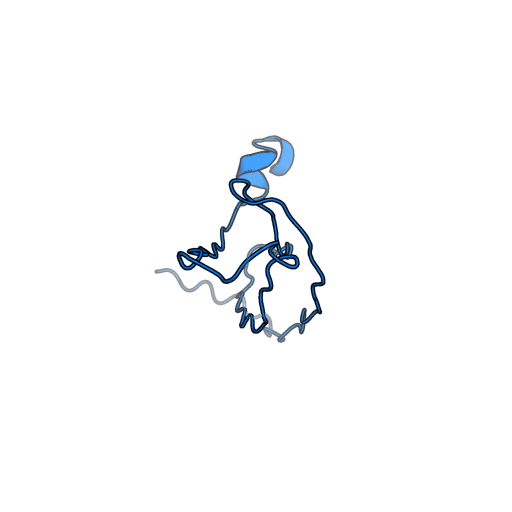MDAVGALRLSPLRRGLAIDSTVDIFTFYVPHRHVYGEQWIK

Organism: NCBI:txid37332

Secondary structure (DSSP, 8-state):
-------SPPPP------------TTS----------TT------------PPPPSS---SPPP---------HHHHHGGGGT-

pLDDT: mean 91.53, std 11.85, range [38.09, 97.69]